Protein AF-A0A397F2L8-F1 (afdb_monomer)

pLDDT: mean 86.82, std 15.41, range [46.19, 98.56]

Foldseek 3Di:
DPPADPPVLVVLVCVVPVPDPVNVVVVVVVVVVVVVVVVVVVVVVPDDDDCVVVVVVVVVVVVVVPDDCVLPDDDDPDPDPDPPVPDHPDDDDDDDAQQQQVLVCVVPVVSVPFWEFEDDQQFTQATHPRLVNLVDGGGDHVVSSCVSPVRYHYDYGPVVSSVVVVPDPD

Radius of gyration: 24.87 Å; Cα contacts (8 Å, |Δi|>4): 149; chains: 1; bounding box: 60×39×53 Å

Nearest PDB structures (foldseek):
  3in5-assembly2_B  TM=8.882E-01  e=8.348E-14  Homo sapiens
  4u7c-assembly1_A  TM=8.893E-01  e=6.631E-13  Homo sapiens
  6cst-assembly1_A  TM=8.806E-01  e=1.581E-12  Homo sapiens
  1t94-assembly1_A  TM=9.910E-01  e=2.160E-09  Homo sapiens
  3gv8-assembly1_B  TM=9.646E-01  e=1.848E-06  Homo sapiens

Organism: Aphanomyces astaci (NCBI:txid112090)

Sequence (170 aa):
MDDVDRSTINQTIYDMSKDSAFFKNSVDKDGIVDKKIAAMRVQLGVKRRHNLVTDVDQRVTAL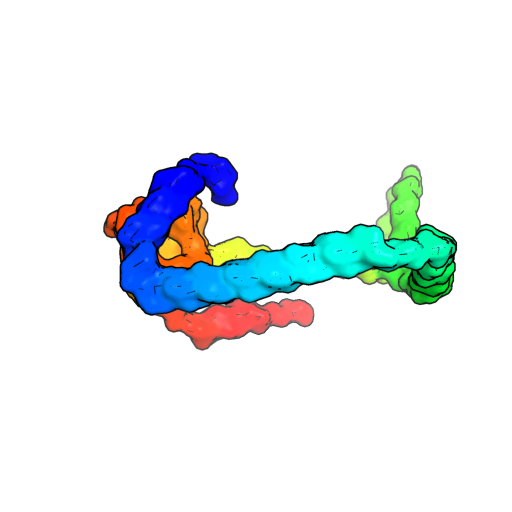EASRDFSRVHVVRPSSSSSIDHHSHASIKVVDMDMFFAAVEMRDNPSLANVPMAVGGMGMICTANYAARKFGVRAAMPGFIAKKLCPALVFVPPHIAKYEVLLQISL

Mean predicted aligned error: 8.89 Å

Solvent-accessible surface area (backbone atoms only — not comparable to full-atom values): 10220 Å² total; per-residue (Å²): 125,80,92,44,69,60,65,64,49,51,50,53,52,44,75,77,32,67,89,38,72,66,41,52,53,48,54,54,50,49,52,53,52,50,50,51,51,52,54,48,53,52,51,64,73,69,58,83,70,80,60,53,66,59,57,50,50,52,52,49,51,52,53,62,72,66,55,74,51,93,61,57,79,84,82,69,89,66,99,57,101,67,88,76,86,71,87,70,73,73,89,80,88,87,80,68,74,48,45,72,30,46,57,50,23,70,79,37,63,77,48,68,83,43,30,28,31,26,29,42,61,78,40,23,68,33,34,28,73,64,23,32,63,53,70,36,46,54,80,35,39,26,60,60,38,38,71,59,31,78,77,53,43,71,38,75,75,59,63,74,65,53,55,61,70,64,62,71,88,124

InterPro domains:
  IPR001126 UmuC domain [PF00817] (94-163)
  IPR001126 UmuC domain [PS50173] (91-162)
  IPR043128 Reverse transcriptase/Diguanylate cyclase domain [G3DSA:3.30.70.270] (93-164)
  IPR043502 DNA/RNA polymerase superfamily [SSF56672] (88-163)
  IPR050116 DNA polymerase type-Y [PTHR11076] (90-163)

Structure (mmCIF, N/CA/C/O backbone):
data_AF-A0A397F2L8-F1
#
_entry.id   AF-A0A397F2L8-F1
#
loop_
_atom_site.group_PDB
_atom_site.id
_atom_site.type_symbol
_atom_site.label_atom_id
_atom_site.label_alt_id
_atom_site.label_comp_id
_atom_site.label_asym_id
_atom_site.label_entity_id
_atom_site.label_seq_id
_atom_site.pdbx_PDB_ins_code
_atom_site.Cartn_x
_atom_site.Cartn_y
_atom_site.Cartn_z
_atom_site.occupancy
_atom_site.B_iso_or_equiv
_atom_site.auth_seq_id
_atom_site.auth_comp_id
_atom_site.auth_asym_id
_atom_site.auth_atom_id
_atom_site.pdbx_PDB_model_num
ATOM 1 N N . MET A 1 1 ? -6.763 6.700 -4.545 1.00 66.19 1 MET A N 1
ATOM 2 C CA . MET A 1 1 ? -6.397 7.552 -3.374 1.00 66.19 1 MET A CA 1
ATOM 3 C C . MET A 1 1 ? -5.890 8.861 -3.952 1.00 66.19 1 MET A C 1
ATOM 5 O O . MET A 1 1 ? -4.726 9.222 -3.791 1.00 66.19 1 MET A O 1
ATOM 9 N N . ASP A 1 2 ? -6.744 9.511 -4.729 1.00 71.12 2 ASP A N 1
ATOM 10 C CA . ASP A 1 2 ? -6.293 10.546 -5.659 1.00 71.12 2 ASP A 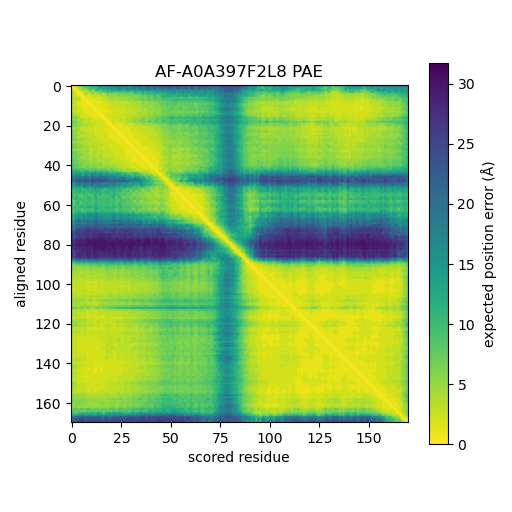CA 1
ATOM 11 C C . ASP A 1 2 ? -6.520 11.940 -5.074 1.00 71.12 2 ASP A C 1
ATOM 13 O O . ASP A 1 2 ? -5.693 12.817 -5.285 1.00 71.12 2 ASP A O 1
ATOM 17 N N . ASP A 1 3 ? -7.499 12.072 -4.174 1.00 79.12 3 ASP A N 1
ATOM 18 C CA . ASP A 1 3 ? -7.849 13.321 -3.481 1.00 79.12 3 ASP A CA 1
ATOM 19 C C . ASP A 1 3 ? -7.105 13.540 -2.151 1.00 79.12 3 ASP A C 1
ATOM 21 O O . ASP A 1 3 ? -7.516 14.353 -1.326 1.00 79.12 3 ASP A O 1
ATOM 25 N N . VAL A 1 4 ? -6.042 12.777 -1.885 1.00 85.75 4 VAL A N 1
ATOM 26 C CA . VAL A 1 4 ? -5.314 12.853 -0.610 1.00 85.75 4 VAL A CA 1
ATOM 27 C C . VAL A 1 4 ? -4.056 13.698 -0.777 1.00 85.75 4 VAL A C 1
ATOM 29 O O . VAL A 1 4 ? -3.301 13.493 -1.728 1.00 85.75 4 VAL A O 1
ATOM 32 N N . ASP A 1 5 ? -3.789 14.601 0.170 1.00 89.69 5 ASP A N 1
ATOM 33 C CA . ASP A 1 5 ? -2.563 15.400 0.185 1.00 89.69 5 ASP A CA 1
ATOM 34 C C . ASP A 1 5 ? -1.322 14.523 0.434 1.00 89.69 5 ASP A C 1
ATOM 36 O O . ASP A 1 5 ? -0.900 14.252 1.564 1.00 89.69 5 ASP A O 1
ATOM 40 N N . ARG A 1 6 ? -0.725 14.072 -0.673 1.00 90.38 6 ARG A N 1
ATOM 41 C CA . ARG A 1 6 ? 0.474 13.230 -0.678 1.00 90.38 6 ARG A CA 1
ATOM 42 C C . ARG A 1 6 ? 1.681 13.943 -0.077 1.00 90.38 6 ARG A C 1
ATOM 44 O O . ARG A 1 6 ? 2.540 13.260 0.471 1.00 90.38 6 ARG A O 1
ATOM 51 N N . SER A 1 7 ? 1.757 15.272 -0.166 1.00 91.81 7 SER A N 1
ATOM 52 C CA . SER A 1 7 ? 2.894 16.033 0.358 1.00 91.81 7 SER A CA 1
ATOM 53 C C . SER A 1 7 ? 2.952 15.912 1.877 1.00 91.81 7 SER A C 1
ATOM 55 O O . SER A 1 7 ? 3.948 15.441 2.427 1.00 91.81 7 SER A O 1
ATOM 57 N N . THR A 1 8 ? 1.840 16.216 2.549 1.00 90.69 8 THR A N 1
ATOM 58 C CA . THR A 1 8 ? 1.739 16.133 4.013 1.00 90.69 8 THR A CA 1
ATOM 59 C C . THR A 1 8 ? 1.962 14.708 4.527 1.00 90.69 8 THR A C 1
ATOM 61 O O . THR A 1 8 ? 2.652 14.500 5.530 1.00 90.69 8 THR A O 1
ATOM 64 N N . ILE A 1 9 ? 1.437 13.703 3.818 1.00 93.25 9 ILE A N 1
ATOM 65 C CA . ILE A 1 9 ? 1.659 12.292 4.165 1.00 93.25 9 ILE A CA 1
ATOM 66 C C . ILE A 1 9 ? 3.134 11.925 4.051 1.00 93.25 9 ILE A C 1
ATOM 68 O O . ILE A 1 9 ? 3.699 11.368 4.992 1.00 93.25 9 ILE A O 1
ATOM 72 N N . ASN A 1 10 ? 3.764 12.234 2.918 1.00 93.88 10 ASN A N 1
ATOM 73 C CA . ASN A 1 10 ? 5.163 11.896 2.681 1.00 93.88 10 ASN A CA 1
ATOM 74 C C . ASN A 1 10 ? 6.081 12.604 3.680 1.00 93.88 10 ASN A C 1
ATOM 76 O O . ASN A 1 10 ? 7.003 11.977 4.195 1.00 93.88 10 ASN A O 1
ATOM 80 N N . GLN A 1 11 ? 5.787 13.863 4.012 1.00 95.38 11 GLN A N 1
ATOM 81 C CA . GLN A 1 11 ? 6.521 14.608 5.028 1.00 95.38 11 GLN A CA 1
ATOM 82 C C . GLN A 1 11 ? 6.407 13.939 6.402 1.00 95.38 11 GLN A C 1
ATOM 84 O O . GLN A 1 11 ? 7.415 13.694 7.057 1.00 95.38 11 GLN A O 1
ATOM 89 N N . THR A 1 12 ? 5.195 13.543 6.802 1.00 94.19 12 THR A N 1
ATOM 90 C CA . THR A 1 12 ? 4.976 12.827 8.068 1.00 94.19 12 THR A CA 1
ATOM 91 C C . THR A 1 12 ? 5.738 11.500 8.103 1.00 94.19 12 THR A C 1
ATOM 93 O O . THR A 1 12 ? 6.392 11.186 9.095 1.00 94.19 12 THR A O 1
ATOM 96 N N . ILE A 1 13 ? 5.685 10.720 7.017 1.00 94.25 13 ILE A N 1
ATOM 97 C CA . ILE A 1 13 ? 6.417 9.451 6.904 1.00 94.25 13 ILE A CA 1
ATOM 98 C C . ILE A 1 13 ? 7.923 9.694 7.032 1.00 94.25 13 ILE A C 1
ATOM 100 O O . ILE A 1 13 ? 8.592 8.973 7.774 1.00 94.25 13 ILE A O 1
ATOM 104 N N . TYR A 1 14 ? 8.445 10.704 6.334 1.00 95.44 14 TYR A N 1
ATOM 105 C CA . TYR A 1 14 ? 9.854 11.075 6.376 1.00 95.44 14 TYR A CA 1
ATOM 106 C C . TYR A 1 14 ? 10.283 11.461 7.792 1.00 95.44 14 TYR A C 1
ATOM 108 O O . TYR A 1 14 ? 11.221 10.873 8.326 1.00 95.44 14 TYR A O 1
ATOM 116 N N . ASP A 1 15 ? 9.555 12.367 8.441 1.00 96.12 15 ASP A N 1
ATOM 117 C CA . ASP A 1 15 ? 9.891 12.845 9.783 1.00 96.12 15 ASP A CA 1
ATOM 118 C C . ASP A 1 15 ? 9.882 11.728 10.827 1.00 96.12 15 ASP A C 1
ATOM 120 O O . ASP A 1 15 ? 10.721 11.724 11.726 1.00 96.12 15 ASP A O 1
ATOM 124 N N . MET A 1 16 ? 8.983 10.752 10.684 1.00 95.06 16 MET A N 1
ATOM 125 C CA . MET A 1 16 ? 8.926 9.586 11.567 1.00 95.06 16 MET A CA 1
ATOM 126 C C . MET A 1 16 ? 9.983 8.518 11.263 1.00 95.06 16 MET A C 1
ATOM 128 O O . MET A 1 16 ? 10.241 7.671 12.117 1.00 95.06 16 MET A O 1
ATOM 132 N N . SER A 1 17 ? 10.567 8.517 10.061 1.00 94.38 17 SER A N 1
ATOM 133 C CA . SER A 1 17 ? 11.416 7.413 9.590 1.00 94.38 17 SER A CA 1
ATOM 134 C C . SER A 1 17 ? 12.884 7.789 9.404 1.00 94.38 17 SER A C 1
ATOM 136 O O . SER A 1 17 ? 13.720 6.890 9.477 1.00 94.38 17 SER A O 1
ATOM 138 N N . LYS A 1 18 ? 13.217 9.067 9.184 1.00 93.31 18 LYS A N 1
ATOM 139 C CA . LYS A 1 18 ? 14.545 9.549 8.751 1.00 93.31 18 LYS A CA 1
ATOM 140 C C . LYS A 1 18 ? 15.725 9.048 9.594 1.00 93.31 18 LYS A C 1
ATOM 142 O O . LYS A 1 18 ? 16.779 8.740 9.048 1.00 93.31 18 LYS A O 1
ATOM 147 N N . ASP A 1 19 ? 15.532 8.878 10.900 1.00 94.19 19 ASP A N 1
ATOM 148 C CA . ASP A 1 19 ? 16.597 8.464 11.824 1.00 94.19 19 ASP A CA 1
ATOM 149 C C . ASP A 1 19 ? 16.659 6.939 12.045 1.00 94.19 19 ASP A C 1
ATOM 151 O O . ASP A 1 19 ? 17.530 6.427 12.753 1.00 94.19 19 ASP A O 1
ATOM 155 N N . SER A 1 20 ? 15.752 6.178 11.426 1.00 95.25 20 SER A N 1
ATOM 156 C CA . SER A 1 20 ? 15.648 4.730 11.615 1.00 95.25 20 SER A CA 1
ATOM 157 C C . SER A 1 20 ? 16.701 3.941 10.828 1.00 95.25 20 SER A C 1
ATOM 159 O O . SER A 1 20 ? 17.136 4.323 9.739 1.00 95.25 20 SER A O 1
ATOM 161 N N . ALA A 1 21 ? 17.056 2.756 11.336 1.00 95.88 21 ALA A N 1
ATOM 162 C CA . ALA A 1 21 ? 17.875 1.796 10.590 1.00 95.88 21 ALA A CA 1
ATOM 163 C C . ALA A 1 21 ? 17.197 1.347 9.279 1.00 95.88 21 ALA A C 1
ATOM 165 O O . ALA A 1 21 ? 17.872 1.099 8.282 1.00 95.88 21 ALA A O 1
ATOM 166 N N . PHE A 1 22 ? 15.859 1.290 9.262 1.00 93.75 22 PHE A N 1
ATOM 167 C CA . PHE A 1 22 ? 15.080 0.978 8.064 1.00 93.75 22 PHE A CA 1
ATOM 168 C C . PHE A 1 22 ? 15.269 2.032 6.966 1.00 93.75 22 PHE A C 1
ATOM 170 O O . PHE A 1 22 ? 15.462 1.673 5.805 1.00 93.75 22 PHE A O 1
ATOM 177 N N . PHE A 1 23 ? 15.254 3.319 7.326 1.00 95.19 23 PHE A N 1
ATOM 178 C CA . PHE A 1 23 ? 15.456 4.407 6.371 1.00 95.19 23 PHE A CA 1
ATOM 179 C C . PHE A 1 23 ? 16.869 4.392 5.795 1.00 95.19 23 PHE A C 1
ATOM 181 O O . PHE A 1 23 ? 17.015 4.431 4.579 1.00 95.19 23 PHE A O 1
ATOM 188 N N . LYS A 1 24 ? 17.897 4.207 6.634 1.00 95.06 24 LYS A N 1
ATOM 189 C CA . LYS A 1 24 ? 19.290 4.050 6.173 1.00 95.06 24 LYS A CA 1
ATOM 190 C C . LYS A 1 24 ? 19.431 2.904 5.164 1.00 95.06 24 LYS A C 1
ATOM 192 O O . LYS A 1 24 ? 19.918 3.117 4.062 1.00 95.06 24 LYS A O 1
ATOM 197 N N . ASN A 1 25 ? 18.888 1.728 5.486 1.00 96.12 25 ASN A N 1
ATOM 198 C CA . ASN A 1 25 ? 18.869 0.581 4.571 1.00 96.12 25 ASN A CA 1
ATOM 199 C C . ASN A 1 25 ? 18.090 0.863 3.273 1.00 96.12 25 ASN A C 1
ATOM 201 O O . ASN A 1 25 ? 18.428 0.331 2.220 1.00 96.12 25 ASN A O 1
ATOM 205 N N . SER A 1 26 ? 17.032 1.676 3.334 1.00 94.00 26 SER A N 1
ATOM 206 C CA . SER A 1 26 ? 16.271 2.073 2.143 1.00 94.00 26 SER A CA 1
ATOM 207 C C . SER A 1 26 ? 17.099 2.994 1.245 1.00 94.00 26 SER A C 1
ATOM 209 O O . SER A 1 26 ? 17.194 2.732 0.052 1.00 94.00 26 SER A O 1
ATOM 211 N N . VAL A 1 27 ? 17.793 3.981 1.823 1.00 95.31 27 VAL A N 1
ATOM 212 C CA . VAL A 1 27 ? 18.723 4.867 1.101 1.00 95.31 27 VAL A CA 1
ATOM 213 C C . VAL A 1 27 ? 19.866 4.077 0.460 1.00 95.31 27 VAL A C 1
ATOM 215 O O . VAL A 1 27 ? 20.193 4.301 -0.704 1.00 95.31 27 VAL A O 1
ATOM 218 N N . ASP A 1 28 ? 20.446 3.110 1.175 1.00 95.56 28 ASP A N 1
ATOM 219 C CA . ASP A 1 28 ? 21.510 2.261 0.628 1.00 95.56 28 ASP A CA 1
ATOM 220 C C . ASP A 1 28 ? 21.016 1.438 -0.573 1.00 95.56 28 ASP A C 1
ATOM 222 O O . ASP A 1 28 ? 21.701 1.335 -1.596 1.00 95.56 28 ASP A O 1
ATOM 226 N N . LYS A 1 29 ? 19.804 0.874 -0.477 1.00 95.62 29 LYS A N 1
ATOM 227 C CA . LYS A 1 29 ? 19.163 0.136 -1.574 1.00 95.62 29 LYS A CA 1
ATOM 228 C C . LYS A 1 29 ? 18.862 1.030 -2.770 1.00 95.62 29 LYS A C 1
ATOM 230 O O . LYS A 1 29 ? 19.139 0.616 -3.896 1.00 95.62 29 LYS A O 1
ATOM 235 N N . ASP A 1 30 ? 18.360 2.237 -2.539 1.00 95.94 30 ASP A N 1
ATOM 236 C CA . ASP A 1 30 ? 18.114 3.214 -3.600 1.00 95.94 30 ASP A CA 1
ATOM 237 C C . ASP A 1 30 ? 19.428 3.578 -4.302 1.00 95.94 30 ASP A C 1
ATOM 239 O O . ASP A 1 30 ? 19.510 3.521 -5.528 1.00 95.94 30 ASP A O 1
ATOM 243 N N . GLY A 1 31 ? 20.514 3.772 -3.548 1.00 97.00 31 GLY A N 1
ATOM 244 C CA . GLY A 1 31 ? 21.847 3.988 -4.112 1.00 97.00 31 GLY A CA 1
ATOM 245 C C . GLY A 1 31 ? 22.357 2.822 -4.975 1.00 97.00 31 GLY A C 1
ATOM 246 O O . GLY A 1 31 ? 23.050 3.038 -5.973 1.00 97.00 31 GLY A O 1
ATOM 247 N N . ILE A 1 32 ? 22.016 1.571 -4.641 1.00 96.69 32 ILE A N 1
ATOM 248 C CA . ILE A 1 32 ? 22.323 0.400 -5.486 1.00 96.69 32 ILE A CA 1
ATOM 249 C C . ILE A 1 32 ? 21.521 0.451 -6.793 1.00 96.69 32 ILE A C 1
ATOM 251 O O . ILE A 1 32 ? 22.071 0.188 -7.869 1.00 96.69 32 ILE A O 1
ATOM 255 N N . VAL A 1 33 ? 20.233 0.792 -6.713 1.00 97.38 33 VAL A N 1
ATOM 256 C CA . VAL A 1 33 ? 19.363 0.935 -7.887 1.00 97.38 33 VAL A CA 1
ATOM 257 C C . VAL A 1 33 ? 19.872 2.058 -8.792 1.00 97.38 33 VAL A C 1
ATOM 259 O O . VAL A 1 33 ? 20.020 1.838 -9.995 1.00 97.38 33 VAL A O 1
ATOM 262 N N . ASP A 1 34 ? 20.255 3.200 -8.229 1.00 97.56 34 ASP A N 1
ATOM 263 C CA . ASP A 1 34 ? 20.807 4.336 -8.968 1.00 97.56 34 ASP A CA 1
ATOM 264 C C . ASP A 1 34 ? 22.102 3.978 -9.696 1.00 97.56 34 ASP A C 1
ATOM 266 O O . ASP A 1 34 ? 22.255 4.276 -10.884 1.00 97.56 34 ASP A O 1
ATOM 270 N N . LYS A 1 35 ? 23.013 3.249 -9.037 1.00 97.19 35 LYS A N 1
ATOM 271 C CA . LYS A 1 35 ? 24.229 2.726 -9.682 1.00 97.19 35 LYS A CA 1
ATOM 272 C C . LYS A 1 35 ? 23.891 1.814 -10.860 1.00 97.19 35 LYS A C 1
ATOM 274 O O . LYS A 1 35 ? 24.521 1.914 -11.9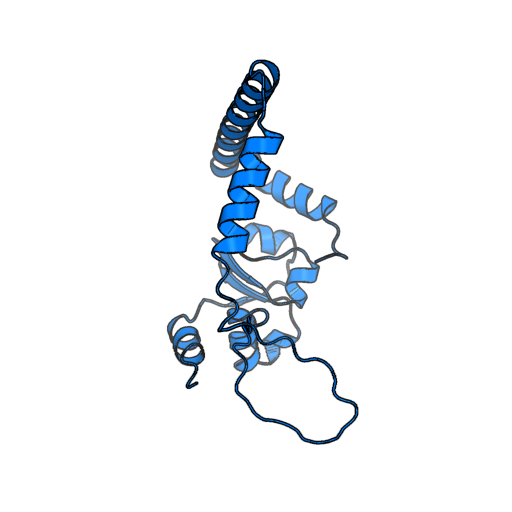14 1.00 97.19 35 LYS A O 1
ATOM 279 N N . LYS A 1 36 ? 22.883 0.947 -10.717 1.00 97.00 36 LYS A N 1
ATOM 280 C CA . LYS A 1 36 ? 22.429 0.058 -11.796 1.00 97.00 36 LYS A CA 1
ATOM 281 C C . LYS A 1 36 ? 21.821 0.846 -12.959 1.00 97.00 36 LYS A C 1
ATOM 283 O O . LYS A 1 36 ? 22.111 0.530 -14.112 1.00 97.00 36 LYS A O 1
ATOM 288 N N . ILE A 1 37 ? 21.028 1.879 -12.674 1.00 96.62 37 ILE A N 1
ATOM 289 C CA . ILE A 1 37 ? 20.458 2.777 -13.686 1.00 96.62 37 ILE A CA 1
ATOM 290 C C . ILE A 1 37 ? 21.575 3.521 -14.422 1.00 96.62 37 ILE A C 1
ATOM 292 O O . ILE A 1 37 ? 21.579 3.547 -15.652 1.00 96.62 37 ILE A O 1
ATOM 296 N N . ALA A 1 38 ? 22.547 4.083 -13.702 1.00 95.81 38 ALA A N 1
ATOM 297 C CA . ALA A 1 38 ? 23.686 4.776 -14.294 1.00 95.81 38 ALA A CA 1
ATOM 298 C C . ALA A 1 38 ? 24.514 3.842 -15.192 1.00 95.81 38 ALA A C 1
ATOM 300 O O . ALA A 1 38 ? 24.786 4.177 -16.345 1.00 95.81 38 ALA A O 1
ATOM 301 N N . ALA A 1 39 ? 24.833 2.634 -14.714 1.00 94.44 39 ALA A N 1
ATOM 302 C CA . ALA A 1 39 ? 25.535 1.624 -15.502 1.00 94.44 39 ALA A CA 1
ATOM 303 C C . ALA A 1 39 ? 24.752 1.238 -16.767 1.00 94.44 39 ALA A C 1
ATOM 305 O O . ALA A 1 39 ? 25.321 1.168 -17.857 1.00 94.44 39 ALA A O 1
ATOM 306 N N . MET A 1 40 ? 23.434 1.049 -16.647 1.00 93.50 40 MET A N 1
ATOM 307 C CA . MET A 1 40 ? 22.571 0.755 -17.790 1.00 93.50 40 MET A CA 1
ATOM 308 C C . MET A 1 40 ? 22.561 1.913 -18.796 1.00 93.50 40 MET A C 1
ATOM 310 O O . MET A 1 40 ? 22.687 1.672 -19.993 1.00 93.50 40 MET A O 1
ATOM 314 N N . ARG A 1 41 ? 22.492 3.170 -18.338 1.00 92.62 41 ARG A N 1
ATOM 315 C CA . ARG A 1 41 ? 22.560 4.361 -19.206 1.00 92.62 41 ARG A CA 1
ATOM 316 C C . ARG A 1 41 ? 23.874 4.436 -19.984 1.00 92.62 41 ARG A C 1
ATOM 318 O O . ARG A 1 41 ? 23.842 4.691 -21.185 1.00 92.62 41 ARG A O 1
ATOM 325 N N . VAL A 1 42 ? 25.008 4.138 -19.346 1.00 90.62 42 VAL A N 1
ATOM 326 C CA . VAL A 1 42 ? 26.314 4.068 -20.026 1.00 90.62 42 VAL A CA 1
ATOM 327 C C . VAL A 1 42 ? 26.321 2.959 -21.080 1.00 90.62 42 VAL A C 1
ATOM 329 O O . VAL A 1 42 ? 26.670 3.204 -22.234 1.00 90.62 42 VAL A O 1
ATOM 332 N N . GLN A 1 43 ? 25.861 1.752 -20.732 1.00 86.31 43 GLN A N 1
ATOM 333 C CA . GLN A 1 43 ? 25.763 0.642 -21.688 1.00 86.31 43 GLN A CA 1
ATOM 334 C C . GLN A 1 43 ? 24.870 0.979 -22.890 1.00 86.31 43 GLN A C 1
ATOM 336 O O . GLN A 1 43 ? 25.174 0.583 -24.018 1.00 86.31 43 GLN A O 1
ATOM 341 N N . LEU A 1 44 ? 23.776 1.715 -22.667 1.00 84.75 44 LEU A N 1
ATOM 342 C CA . LEU A 1 44 ? 22.879 2.158 -23.731 1.00 84.75 44 LEU A CA 1
ATOM 343 C C . LEU A 1 44 ? 23.536 3.177 -24.676 1.00 84.75 44 LEU A C 1
ATOM 345 O O . LEU A 1 44 ? 23.150 3.195 -25.843 1.00 84.75 44 LEU A O 1
ATOM 349 N N . GLY A 1 45 ? 24.491 3.986 -24.202 1.00 78.44 45 GLY A N 1
ATOM 350 C CA . GLY A 1 45 ? 25.233 4.954 -25.020 1.00 78.44 45 GLY A CA 1
ATOM 351 C C . GLY A 1 45 ? 26.359 4.338 -25.859 1.00 78.44 45 GLY A C 1
ATOM 352 O O . GLY A 1 45 ? 26.681 4.856 -26.923 1.00 78.44 45 GLY A O 1
ATOM 353 N N . VAL A 1 46 ? 26.935 3.216 -25.414 1.00 75.00 46 VAL A N 1
ATOM 354 C CA . VAL A 1 46 ? 28.079 2.559 -26.081 1.00 75.00 46 VAL A CA 1
ATOM 355 C C . VAL A 1 46 ? 27.643 1.472 -27.073 1.00 75.00 46 VAL A C 1
ATOM 357 O O . VAL A 1 46 ? 28.322 1.221 -28.070 1.00 75.00 46 VAL A O 1
ATOM 360 N N . LYS A 1 47 ? 26.501 0.810 -26.843 1.00 70.44 47 LYS A N 1
ATOM 361 C CA . LYS A 1 47 ? 26.013 -0.247 -27.742 1.00 70.44 47 LYS A CA 1
ATOM 362 C C . LYS A 1 47 ? 25.537 0.330 -29.080 1.00 70.44 47 LYS A C 1
ATOM 364 O O . LYS A 1 47 ? 24.444 0.889 -29.165 1.00 70.44 47 LYS A O 1
ATOM 369 N N . ARG A 1 48 ? 26.300 0.096 -30.155 1.00 67.12 48 ARG A N 1
ATOM 370 C CA . ARG A 1 48 ? 25.800 0.239 -31.533 1.00 67.12 48 ARG A CA 1
ATOM 371 C C . ARG A 1 48 ? 24.727 -0.818 -31.789 1.00 67.12 48 ARG A C 1
ATOM 373 O O . ARG A 1 48 ? 25.009 -2.010 -31.805 1.00 67.12 48 ARG A O 1
ATOM 380 N N . ARG A 1 49 ? 23.494 -0.369 -32.002 1.00 68.56 49 ARG A N 1
ATOM 381 C CA . ARG A 1 49 ? 22.322 -1.206 -32.284 1.00 68.56 49 ARG A CA 1
ATOM 382 C C . ARG A 1 49 ? 22.105 -1.292 -33.789 1.00 68.56 49 ARG A C 1
ATOM 384 O O . ARG A 1 49 ? 21.233 -0.614 -34.318 1.00 68.56 49 ARG A O 1
ATOM 391 N N . HIS A 1 50 ? 22.930 -2.062 -34.490 1.00 72.69 50 HIS A N 1
ATOM 392 C CA . HIS A 1 50 ? 22.589 -2.386 -35.877 1.00 72.69 50 HIS A CA 1
ATOM 393 C C . HIS A 1 50 ? 21.454 -3.410 -35.840 1.00 72.69 50 HIS A C 1
ATOM 395 O O . HIS A 1 50 ? 21.526 -4.358 -35.066 1.00 72.69 50 HIS A O 1
ATOM 401 N N . ASN A 1 51 ? 20.402 -3.172 -36.622 1.00 74.44 51 ASN A N 1
ATOM 402 C CA . ASN A 1 51 ? 19.268 -4.083 -36.818 1.00 74.44 51 ASN A CA 1
ATOM 403 C C . ASN A 1 51 ? 18.401 -4.398 -35.581 1.00 74.44 51 ASN A C 1
ATOM 405 O O . ASN A 1 51 ? 17.566 -5.289 -35.656 1.00 74.44 51 ASN A O 1
ATOM 409 N N . LEU A 1 52 ? 18.503 -3.648 -34.471 1.00 81.69 52 LEU A N 1
ATOM 410 C CA . LEU A 1 52 ? 17.704 -3.936 -33.263 1.00 81.69 52 LEU A CA 1
ATOM 411 C C . LEU A 1 52 ? 16.190 -3.897 -33.521 1.00 81.69 52 LEU A C 1
ATOM 413 O O . LEU A 1 52 ? 15.457 -4.704 -32.961 1.00 81.69 52 LEU A O 1
ATOM 417 N N . VAL A 1 53 ? 15.728 -2.955 -34.348 1.00 85.88 53 VAL A N 1
ATOM 418 C CA . VAL A 1 53 ? 14.312 -2.869 -34.737 1.00 85.88 53 VAL A CA 1
ATOM 419 C C . VAL A 1 53 ? 13.912 -4.136 -35.489 1.00 85.88 53 VAL A C 1
ATOM 421 O O . VAL A 1 53 ? 12.966 -4.800 -35.090 1.00 85.88 53 VAL A O 1
ATOM 424 N N . THR A 1 54 ? 14.711 -4.541 -36.477 1.00 88.88 54 THR A N 1
ATOM 425 C CA . THR A 1 54 ? 14.499 -5.766 -37.254 1.00 88.88 54 THR A CA 1
ATOM 426 C C . THR A 1 54 ? 14.460 -7.018 -36.374 1.00 88.88 54 THR A C 1
ATOM 428 O O . THR A 1 54 ? 13.576 -7.853 -36.541 1.00 88.88 54 THR A O 1
ATOM 431 N N . ASP A 1 55 ? 15.373 -7.143 -35.408 1.00 88.50 55 ASP A N 1
ATOM 432 C CA . ASP A 1 55 ? 15.419 -8.284 -34.487 1.00 88.50 55 ASP A CA 1
ATOM 433 C C . ASP A 1 55 ? 14.184 -8.329 -33.571 1.00 88.50 55 ASP A C 1
ATOM 435 O O . ASP A 1 55 ? 13.638 -9.399 -33.292 1.00 88.50 55 ASP A O 1
ATOM 439 N N . VAL A 1 56 ? 13.729 -7.168 -33.085 1.00 91.38 56 VAL A N 1
ATOM 440 C CA . VAL A 1 56 ? 12.504 -7.065 -32.279 1.00 91.38 56 VAL A CA 1
ATOM 441 C C . VAL A 1 56 ? 11.282 -7.406 -33.128 1.00 91.38 56 VAL A C 1
ATOM 443 O O . VAL A 1 56 ? 10.466 -8.214 -32.691 1.00 91.38 56 VAL A O 1
ATOM 446 N N . ASP A 1 57 ? 11.191 -6.879 -34.347 1.00 93.69 57 ASP A N 1
ATOM 447 C CA . ASP A 1 57 ? 10.079 -7.129 -35.266 1.00 93.69 57 ASP A CA 1
ATOM 448 C C . ASP A 1 57 ? 9.984 -8.606 -35.660 1.00 93.69 57 ASP A C 1
ATOM 450 O O . ASP A 1 57 ? 8.888 -9.167 -35.693 1.00 93.69 57 ASP A O 1
ATOM 454 N N . GLN A 1 58 ? 11.115 -9.284 -35.881 1.00 93.44 58 GLN A N 1
ATOM 455 C CA . GLN A 1 58 ? 11.140 -10.731 -36.117 1.00 93.44 58 GLN A CA 1
ATOM 456 C C . GLN A 1 58 ? 10.604 -11.514 -34.913 1.00 93.44 58 GLN A C 1
ATOM 458 O O . GLN A 1 58 ? 9.826 -12.454 -35.085 1.00 93.44 58 GLN A O 1
ATOM 463 N N . ARG A 1 59 ? 10.971 -11.120 -33.686 1.00 91.62 59 ARG A N 1
ATOM 464 C CA . ARG A 1 59 ? 10.472 -11.764 -32.458 1.00 91.62 59 ARG A CA 1
ATOM 465 C C . ARG A 1 59 ? 8.987 -11.509 -32.247 1.00 91.62 59 ARG A C 1
ATOM 467 O O . ARG A 1 59 ? 8.276 -12.439 -31.883 1.00 91.62 59 ARG A O 1
ATOM 474 N N . VAL A 1 60 ? 8.519 -10.286 -32.492 1.00 94.12 60 VAL A N 1
ATOM 475 C CA . VAL A 1 60 ? 7.089 -9.960 -32.462 1.00 94.12 60 VAL A CA 1
ATOM 476 C C . VAL A 1 60 ? 6.360 -10.813 -33.491 1.00 94.12 60 VAL A C 1
ATOM 478 O O . VAL A 1 60 ? 5.444 -11.529 -33.120 1.00 94.12 60 VAL A O 1
ATOM 481 N N . THR A 1 61 ? 6.824 -10.846 -34.740 1.00 93.62 61 THR A N 1
ATOM 482 C CA . THR A 1 61 ? 6.222 -11.656 -35.812 1.00 93.62 61 THR A CA 1
ATOM 483 C C . THR A 1 61 ? 6.142 -13.136 -35.438 1.00 93.62 61 THR A C 1
ATOM 485 O O . THR A 1 61 ? 5.105 -13.762 -35.635 1.00 93.62 61 THR A O 1
ATOM 488 N N . ALA A 1 62 ? 7.200 -13.699 -34.846 1.00 91.88 62 ALA A N 1
ATOM 489 C CA . ALA A 1 62 ? 7.197 -15.080 -34.372 1.00 91.88 62 ALA A CA 1
ATOM 490 C C . ALA A 1 62 ? 6.169 -15.311 -33.248 1.00 91.88 62 ALA A C 1
ATOM 492 O O . ALA A 1 62 ? 5.440 -16.303 -33.276 1.00 91.88 62 ALA A O 1
ATOM 493 N N . LEU A 1 63 ? 6.076 -14.387 -32.284 1.00 91.38 63 LEU A N 1
ATOM 494 C CA . LEU A 1 63 ? 5.088 -14.453 -31.205 1.00 91.38 63 LEU A CA 1
ATOM 495 C C . LEU A 1 63 ? 3.659 -14.330 -31.743 1.00 91.38 63 LEU A C 1
ATOM 497 O O . LEU A 1 63 ? 2.807 -15.123 -31.353 1.00 91.38 63 LEU A O 1
ATOM 501 N N . GLU A 1 64 ? 3.411 -13.400 -32.668 1.00 87.94 64 GLU A N 1
ATOM 502 C CA . GLU A 1 64 ? 2.127 -13.236 -33.358 1.00 87.94 64 GLU A CA 1
ATOM 503 C C . GLU A 1 64 ? 1.735 -14.501 -34.131 1.00 87.94 64 GLU A C 1
ATOM 505 O O . GLU A 1 64 ? 0.594 -14.940 -34.036 1.00 87.94 64 GLU A O 1
ATOM 510 N N . ALA A 1 65 ? 2.675 -15.124 -34.849 1.00 87.12 65 ALA A N 1
ATOM 511 C CA . ALA A 1 65 ? 2.433 -16.358 -35.597 1.00 87.12 65 ALA A CA 1
ATOM 512 C C . ALA A 1 65 ? 2.116 -17.552 -34.681 1.00 87.12 65 ALA A C 1
ATOM 514 O O . ALA A 1 65 ? 1.354 -18.437 -35.062 1.00 87.12 65 ALA A O 1
ATOM 515 N N . SER A 1 66 ? 2.675 -17.568 -33.466 1.00 86.25 66 SER A N 1
ATOM 516 C CA . SER A 1 66 ? 2.375 -18.576 -32.442 1.00 86.25 66 SER A CA 1
ATOM 517 C C . SER A 1 66 ? 1.110 -18.289 -31.627 1.00 86.25 66 SER A C 1
ATOM 519 O O . SER A 1 66 ? 0.790 -19.061 -30.721 1.00 86.25 66 SER A O 1
ATOM 521 N N . ARG A 1 67 ? 0.398 -17.183 -31.891 1.00 76.31 67 ARG A N 1
ATOM 522 C CA . ARG A 1 67 ? -0.827 -16.870 -31.151 1.00 76.31 67 ARG A CA 1
ATOM 523 C C . ARG A 1 67 ? -1.885 -17.922 -31.439 1.00 76.31 67 ARG A C 1
ATOM 525 O O . ARG A 1 67 ? -2.389 -18.047 -32.552 1.00 76.31 67 ARG A O 1
ATOM 532 N N . ASP A 1 68 ? -2.260 -18.639 -30.391 1.00 72.88 68 ASP A N 1
ATOM 533 C CA . ASP A 1 68 ? -3.373 -19.566 -30.439 1.00 72.88 68 ASP A CA 1
ATOM 534 C C . ASP A 1 68 ? -4.699 -18.806 -30.300 1.00 72.88 68 ASP A C 1
ATOM 536 O O . ASP A 1 68 ? -5.188 -18.526 -29.203 1.00 72.88 68 ASP A O 1
ATOM 540 N N . PHE A 1 69 ? -5.283 -18.462 -31.446 1.00 66.06 69 PHE A N 1
ATOM 541 C CA . PHE A 1 69 ? -6.615 -17.869 -31.516 1.00 66.06 69 PHE A CA 1
ATOM 542 C C . PHE A 1 69 ? -7.738 -18.913 -31.512 1.00 66.06 69 PHE A C 1
ATOM 544 O O . PHE A 1 69 ? -8.902 -18.525 -31.557 1.00 66.06 69 PHE A O 1
ATOM 551 N N . SER A 1 70 ? -7.447 -20.219 -31.403 1.00 65.62 70 SER A N 1
ATOM 552 C CA . SER A 1 70 ? -8.498 -21.247 -31.286 1.00 65.62 70 SER A CA 1
ATOM 553 C C . SER A 1 70 ? -9.366 -21.054 -30.036 1.00 65.62 70 SER A C 1
ATOM 555 O O . SER A 1 70 ? -10.498 -21.525 -29.979 1.00 65.62 70 SER A O 1
ATOM 557 N N . ARG A 1 71 ? -8.856 -20.302 -29.052 1.00 57.81 71 ARG A N 1
ATOM 558 C CA . ARG A 1 71 ? -9.553 -19.912 -27.819 1.00 57.81 71 ARG A CA 1
ATOM 559 C C . ARG A 1 71 ? -10.052 -18.458 -27.848 1.00 57.81 71 ARG A C 1
ATOM 561 O O . ARG A 1 71 ? -10.600 -17.985 -26.857 1.00 57.81 71 ARG A O 1
ATOM 568 N N . VAL A 1 72 ? -9.873 -17.746 -28.966 1.00 54.53 72 VAL A N 1
ATOM 569 C CA . VAL A 1 72 ? -10.230 -16.331 -29.156 1.00 54.53 72 VAL A CA 1
ATOM 570 C C . VAL A 1 72 ? -11.275 -16.218 -30.267 1.00 54.53 72 VAL A C 1
ATOM 572 O O . VAL A 1 72 ? -10.958 -16.119 -31.449 1.00 54.53 72 VAL A O 1
ATOM 575 N N . HIS A 1 73 ? -12.549 -16.191 -29.885 1.00 56.69 73 HIS A N 1
ATOM 576 C CA . HIS A 1 73 ? -13.648 -15.926 -30.813 1.00 56.69 73 HIS A CA 1
ATOM 577 C C . HIS A 1 73 ? -13.992 -14.434 -30.807 1.00 56.69 73 HIS A C 1
ATOM 579 O O . HIS A 1 73 ? -14.440 -13.897 -29.794 1.00 56.69 73 HIS A O 1
ATOM 585 N N . VAL A 1 74 ? -13.799 -13.762 -31.946 1.00 54.56 74 VAL A N 1
ATOM 586 C CA . VAL A 1 74 ? -14.234 -12.373 -32.141 1.00 54.56 74 VAL A CA 1
ATOM 587 C C . VAL A 1 74 ? -15.749 -12.368 -32.331 1.00 54.56 74 VAL A C 1
ATOM 589 O O . VAL A 1 74 ? -16.246 -12.733 -33.396 1.00 54.56 74 VAL A O 1
ATOM 592 N N . VAL A 1 75 ? -16.488 -11.952 -31.302 1.00 56.53 75 VAL A N 1
ATOM 593 C CA . VAL A 1 75 ? -17.931 -11.708 -31.416 1.00 56.53 75 VAL A CA 1
ATOM 594 C C . VAL A 1 75 ? -18.127 -10.485 -32.309 1.00 56.53 75 VAL A C 1
ATOM 596 O O . VAL A 1 75 ? -17.921 -9.350 -31.881 1.00 56.53 75 VAL A O 1
ATOM 599 N N . ARG A 1 76 ? -18.502 -10.704 -33.573 1.00 49.81 76 ARG A N 1
ATOM 600 C CA . ARG A 1 76 ? -19.112 -9.644 -34.379 1.00 49.81 76 ARG A CA 1
ATOM 601 C C . ARG A 1 76 ? -20.557 -9.492 -33.907 1.00 49.81 76 ARG A C 1
ATOM 603 O O . ARG A 1 76 ? -21.242 -10.509 -33.828 1.00 49.81 76 ARG A O 1
ATOM 610 N N . PRO A 1 77 ? -21.038 -8.275 -33.613 1.00 49.34 77 PRO A N 1
ATOM 611 C CA . PRO A 1 77 ? -22.452 -8.080 -33.345 1.00 49.34 77 PRO A CA 1
ATOM 612 C C . PRO A 1 77 ? -23.222 -8.422 -34.625 1.00 49.34 77 PRO A C 1
ATOM 614 O O . PRO A 1 77 ? -23.177 -7.676 -35.603 1.00 49.34 77 PRO A O 1
ATOM 617 N N . SER A 1 78 ? -23.876 -9.582 -34.653 1.00 49.00 78 SER A N 1
ATOM 618 C CA . SER A 1 78 ? -24.878 -9.899 -35.661 1.00 49.00 78 SER A CA 1
ATOM 619 C C . SER A 1 78 ? -26.152 -9.147 -35.293 1.00 49.00 78 SER A C 1
ATOM 621 O O . SER A 1 78 ? -26.623 -9.175 -34.158 1.00 49.00 78 SER A O 1
ATOM 623 N N . SER A 1 79 ? -26.722 -8.450 -36.268 1.00 51.41 79 SER A N 1
ATOM 624 C CA . SER A 1 79 ? -27.986 -7.716 -36.176 1.00 51.41 79 SER A CA 1
ATOM 625 C C . SER A 1 79 ? -29.217 -8.631 -36.081 1.00 51.41 79 SER A C 1
ATOM 627 O O . SER A 1 79 ? -30.305 -8.254 -36.509 1.00 51.41 79 SER A O 1
ATOM 629 N N . SER A 1 80 ? -29.070 -9.843 -35.546 1.00 53.41 80 SER A N 1
ATOM 630 C CA . SER A 1 80 ? -30.136 -10.833 -35.454 1.00 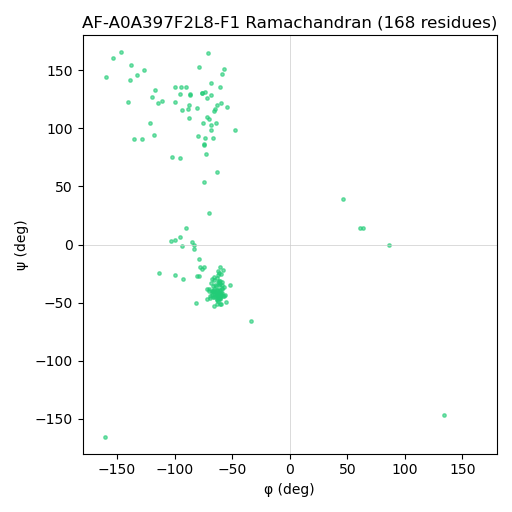53.41 80 SER A CA 1
ATOM 631 C C . SER A 1 80 ? -30.061 -11.575 -34.125 1.00 53.41 80 SER A C 1
ATOM 633 O O . SER A 1 80 ? -29.053 -12.178 -33.770 1.00 53.41 80 SER A O 1
ATOM 635 N N . SER A 1 81 ? -31.172 -11.496 -33.406 1.00 48.56 81 SER A N 1
ATOM 636 C CA . SER A 1 81 ? -31.481 -12.001 -32.072 1.00 48.56 81 SER A CA 1
ATOM 637 C C . SER A 1 81 ? -31.440 -13.532 -31.934 1.00 48.56 81 SER A C 1
ATOM 639 O O . SER A 1 81 ? -32.449 -14.155 -31.605 1.00 48.56 81 SER A O 1
ATOM 641 N N . SER A 1 82 ? -30.284 -14.149 -32.149 1.00 47.50 82 SER A N 1
ATOM 642 C CA . SER A 1 82 ? -30.008 -15.525 -31.731 1.00 47.50 82 SER A CA 1
ATOM 643 C C . SER A 1 82 ? -28.796 -15.506 -30.809 1.00 47.50 82 SER A C 1
ATOM 645 O O . SER A 1 82 ? -27.666 -15.281 -31.237 1.00 47.50 82 SER A O 1
ATOM 647 N N . ILE A 1 83 ? -29.049 -15.654 -29.507 1.00 49.94 83 ILE A N 1
ATOM 648 C CA . ILE A 1 83 ? -28.000 -15.737 -28.490 1.00 49.94 83 ILE A CA 1
ATOM 649 C C . ILE A 1 83 ? -27.367 -17.125 -28.600 1.00 49.94 83 ILE A C 1
ATOM 651 O O . ILE A 1 83 ? -27.768 -18.067 -27.912 1.00 49.94 83 ILE A O 1
ATOM 655 N N . ASP A 1 84 ? -26.381 -17.245 -29.481 1.00 46.19 84 ASP A N 1
ATOM 656 C CA . ASP A 1 84 ? -25.543 -18.430 -29.580 1.00 46.19 84 ASP A CA 1
ATOM 657 C C . ASP A 1 84 ? -24.673 -18.505 -28.318 1.00 46.19 84 ASP A 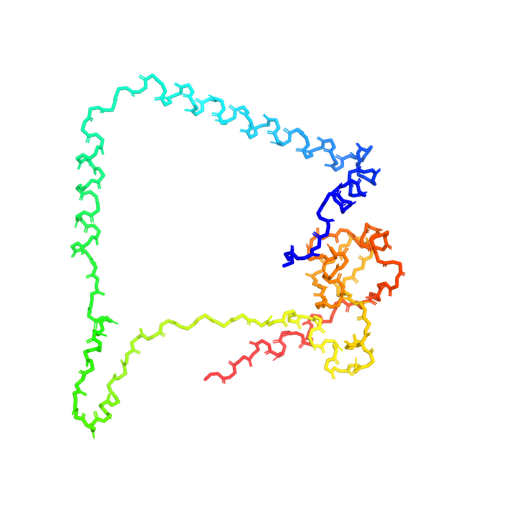C 1
ATOM 659 O O . ASP A 1 84 ? -23.648 -17.838 -28.196 1.00 46.19 84 ASP A O 1
ATOM 663 N N . HIS A 1 85 ? -25.091 -19.320 -27.346 1.00 48.78 85 HIS A N 1
ATOM 664 C CA . HIS A 1 85 ? -24.329 -19.630 -26.132 1.00 48.78 85 HIS A CA 1
ATOM 665 C C . HIS A 1 85 ? -23.161 -20.587 -26.442 1.00 48.78 85 HIS A C 1
ATOM 667 O O . HIS A 1 85 ? -23.031 -21.645 -25.831 1.00 48.78 85 HIS A O 1
ATOM 673 N N . HIS A 1 86 ? -22.307 -20.244 -27.409 1.00 49.03 86 HIS A N 1
ATOM 674 C CA . HIS A 1 86 ? -21.056 -20.963 -27.636 1.00 49.03 86 HIS A CA 1
ATOM 675 C C . HIS A 1 86 ? -19.964 -20.346 -26.757 1.00 49.03 86 HIS A C 1
ATOM 677 O O . HIS A 1 86 ? -19.525 -19.215 -26.942 1.00 49.03 86 HIS A O 1
ATOM 683 N N . SER A 1 87 ? -19.589 -21.116 -25.737 1.00 49.06 87 SER A N 1
ATOM 684 C CA . SER A 1 87 ? -18.680 -20.814 -24.631 1.00 49.06 87 SER A CA 1
ATOM 685 C C . SER A 1 87 ? -17.353 -20.173 -25.059 1.00 49.06 87 SER A C 1
ATOM 687 O O . SER A 1 87 ? -16.398 -20.853 -25.432 1.00 49.06 87 SER A O 1
ATOM 689 N N . HIS A 1 88 ? -17.291 -18.847 -24.940 1.00 56.88 88 HIS A N 1
ATOM 690 C CA . HIS A 1 88 ? -16.083 -18.036 -25.061 1.00 56.88 88 HIS A CA 1
ATOM 691 C C . HIS A 1 88 ? -15.117 -18.295 -23.893 1.00 56.88 88 HIS A C 1
ATOM 693 O O . HIS A 1 88 ? -15.535 -18.314 -22.734 1.00 56.88 88 HIS A O 1
ATOM 699 N N . ALA A 1 89 ? -13.810 -18.383 -24.158 1.00 58.31 89 ALA A N 1
ATOM 700 C CA . ALA A 1 89 ? -12.809 -18.267 -23.100 1.00 58.31 89 ALA A CA 1
ATOM 701 C C . ALA A 1 89 ? -12.692 -16.791 -22.671 1.00 58.31 89 ALA A C 1
ATOM 703 O O . ALA A 1 89 ? -11.869 -16.036 -23.180 1.00 58.31 89 ALA A O 1
ATOM 704 N N . SER A 1 90 ? -13.554 -16.355 -21.751 1.00 67.38 90 SER A N 1
ATOM 705 C CA . SER A 1 90 ? -13.461 -15.032 -21.128 1.00 67.38 90 SER A CA 1
ATOM 706 C C . SER A 1 90 ? -12.551 -15.092 -19.900 1.00 67.38 90 SER A C 1
ATOM 708 O O . SER A 1 90 ? -12.869 -15.803 -18.945 1.00 67.38 90 SER A O 1
ATOM 710 N N . ILE A 1 91 ? -11.456 -14.327 -19.885 1.00 76.19 91 ILE A N 1
ATOM 711 C CA . ILE A 1 91 ? -10.653 -14.143 -18.669 1.00 76.19 91 ILE A CA 1
ATOM 712 C C . ILE A 1 91 ? -11.343 -13.085 -17.809 1.00 76.19 91 ILE A C 1
ATOM 714 O O . ILE A 1 91 ? -11.479 -11.934 -18.220 1.00 76.19 91 ILE A O 1
ATOM 718 N N . LYS A 1 92 ? -11.778 -13.481 -16.612 1.00 81.62 92 LYS A N 1
ATOM 7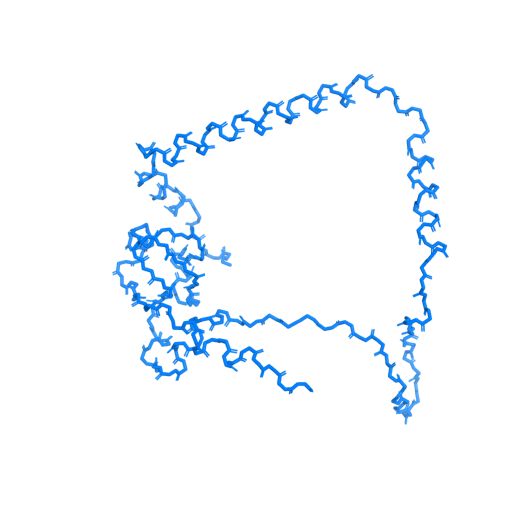19 C CA . LYS A 1 92 ? -12.350 -12.580 -15.610 1.00 81.62 92 LYS A CA 1
ATOM 720 C C . LYS A 1 92 ? -11.381 -12.484 -14.440 1.00 81.62 92 LYS A C 1
ATOM 722 O O . LYS A 1 92 ? -11.024 -13.502 -13.857 1.00 81.62 92 LYS A O 1
ATOM 727 N N . VAL A 1 93 ? -10.963 -11.265 -14.116 1.00 88.00 93 VAL A N 1
ATOM 728 C CA . VAL A 1 93 ? -10.181 -10.976 -12.911 1.00 88.00 93 VAL A CA 1
ATOM 729 C C . VAL A 1 93 ? -11.144 -10.422 -11.875 1.00 88.00 93 VAL A C 1
ATOM 731 O O . VAL A 1 93 ? -11.834 -9.439 -12.137 1.00 88.00 93 VAL A O 1
ATOM 734 N N . VAL A 1 94 ? -11.207 -11.080 -10.724 1.00 89.94 94 VAL A N 1
ATOM 735 C CA . VAL A 1 94 ? -12.014 -10.648 -9.585 1.00 89.94 94 VAL A CA 1
ATOM 736 C C . VAL A 1 94 ? -11.055 -10.298 -8.458 1.00 89.94 94 VAL A C 1
ATOM 738 O O . VAL A 1 94 ? -10.261 -11.138 -8.043 1.00 89.94 94 VAL A O 1
ATOM 741 N N . ASP A 1 95 ? -11.129 -9.056 -7.990 1.00 92.50 95 ASP A N 1
ATOM 742 C CA . ASP A 1 95 ? -10.406 -8.566 -6.817 1.00 92.50 95 ASP A CA 1
ATOM 743 C C . ASP A 1 95 ? -11.442 -8.158 -5.766 1.00 92.50 95 ASP A C 1
ATOM 745 O O . ASP A 1 95 ? -12.444 -7.515 -6.085 1.00 92.50 95 ASP A O 1
ATOM 749 N N . MET A 1 96 ? -11.241 -8.593 -4.525 1.00 93.44 96 MET A N 1
ATOM 750 C CA . MET A 1 96 ? -12.162 -8.305 -3.434 1.00 93.44 96 MET A CA 1
ATOM 751 C C . MET A 1 96 ? -11.792 -6.983 -2.770 1.00 93.44 96 MET A C 1
ATOM 753 O O . MET A 1 96 ? -10.754 -6.857 -2.112 1.00 93.44 96 MET A O 1
ATOM 757 N N . ASP A 1 97 ? -12.703 -6.018 -2.864 1.00 94.81 97 ASP A N 1
ATOM 758 C CA . ASP A 1 97 ? -12.522 -4.688 -2.299 1.00 94.81 97 ASP A CA 1
ATOM 759 C C . ASP A 1 97 ? -12.188 -4.745 -0.808 1.00 94.81 97 ASP A C 1
ATOM 761 O O . ASP A 1 97 ? -12.974 -5.211 0.018 1.00 94.81 97 ASP A O 1
ATOM 765 N N . MET A 1 98 ? -11.002 -4.231 -0.455 1.00 95.25 98 MET A N 1
ATOM 766 C CA . MET A 1 98 ? -10.505 -4.130 0.924 1.00 95.25 98 MET A CA 1
ATOM 767 C C . MET A 1 98 ? -10.699 -5.422 1.746 1.00 95.25 98 MET A C 1
ATOM 769 O O . MET A 1 98 ? -10.987 -5.340 2.937 1.00 95.25 98 MET A O 1
ATOM 773 N N . PHE A 1 99 ? -10.503 -6.592 1.122 1.00 96.56 99 PHE A N 1
ATOM 774 C CA . PHE A 1 99 ? -10.948 -7.908 1.601 1.00 96.56 99 PHE A CA 1
ATOM 775 C C . PHE A 1 99 ? -10.960 -8.111 3.127 1.00 96.56 99 PHE A C 1
ATOM 777 O O . PHE A 1 99 ? -12.036 -8.220 3.705 1.00 96.56 99 PHE A O 1
ATOM 784 N N . PHE A 1 100 ? -9.810 -8.100 3.818 1.00 97.38 100 PHE A N 1
ATOM 785 C CA . PHE A 1 100 ? -9.812 -8.351 5.271 1.00 97.38 100 PHE A CA 1
ATOM 786 C C . PHE A 1 100 ? -10.609 -7.294 6.051 1.00 97.38 100 PHE A C 1
ATOM 788 O O . PHE A 1 100 ? -11.359 -7.641 6.954 1.00 97.38 100 PHE A O 1
ATOM 795 N N . ALA A 1 101 ? -10.512 -6.012 5.687 1.00 97.56 101 ALA A N 1
ATOM 796 C CA . ALA A 1 101 ? -11.304 -4.964 6.328 1.00 97.56 101 ALA A CA 1
ATOM 797 C C . ALA A 1 101 ? -12.802 -5.128 6.034 1.00 97.56 101 ALA A C 1
ATOM 799 O O . ALA A 1 101 ? -13.608 -4.962 6.942 1.00 97.56 101 ALA A O 1
ATOM 800 N N . ALA A 1 102 ? -13.187 -5.491 4.805 1.00 96.94 102 ALA A N 1
ATOM 801 C CA . ALA A 1 102 ? -14.582 -5.772 4.461 1.00 96.94 102 ALA A CA 1
ATOM 802 C C . ALA A 1 102 ? -15.149 -6.924 5.300 1.00 96.94 102 ALA A C 1
ATOM 804 O O . ALA A 1 102 ? -16.262 -6.831 5.810 1.00 96.94 102 ALA A O 1
ATOM 805 N N . VAL A 1 103 ? -14.357 -7.976 5.501 1.00 96.81 103 VAL A N 1
ATOM 806 C CA . VAL A 1 103 ? -14.731 -9.135 6.312 1.00 96.81 103 VAL A CA 1
ATOM 807 C C . VAL A 1 103 ? -14.895 -8.776 7.796 1.00 96.81 103 VAL A C 1
ATOM 809 O O . VAL A 1 103 ? -15.819 -9.262 8.451 1.00 96.81 103 VAL A O 1
ATOM 812 N N . GLU A 1 104 ? -14.046 -7.906 8.341 1.00 97.88 104 GLU A N 1
ATOM 813 C CA . GLU A 1 104 ? -14.197 -7.413 9.717 1.00 97.88 104 GLU A CA 1
ATOM 814 C C . GLU A 1 104 ? -15.380 -6.441 9.864 1.00 97.88 104 GLU A C 1
ATOM 816 O O . GLU A 1 104 ? -16.120 -6.523 10.841 1.00 97.88 104 GLU A O 1
ATOM 821 N N . MET A 1 105 ? -15.629 -5.573 8.877 1.00 97.25 105 MET A N 1
ATOM 822 C CA . MET A 1 105 ? -16.781 -4.658 8.878 1.00 97.25 105 MET A CA 1
ATOM 823 C C . MET A 1 105 ? -18.120 -5.378 8.711 1.00 97.25 105 MET A C 1
ATOM 825 O O . MET A 1 105 ? -19.118 -4.938 9.274 1.00 97.25 105 MET A O 1
ATOM 829 N N . ARG A 1 106 ? -18.155 -6.485 7.960 1.00 95.69 106 ARG A N 1
ATOM 830 C CA . ARG A 1 106 ? -19.347 -7.334 7.835 1.00 95.69 106 ARG A CA 1
ATOM 831 C C . ARG A 1 106 ? -19.757 -7.907 9.191 1.00 95.69 106 ARG A C 1
ATOM 833 O O . ARG A 1 106 ? -20.931 -7.879 9.537 1.00 95.69 106 ARG A O 1
ATOM 840 N N . ASP A 1 107 ? -18.788 -8.424 9.940 1.00 96.19 107 ASP A N 1
ATOM 841 C CA . ASP A 1 107 ? -19.038 -9.090 11.221 1.00 96.19 107 ASP A CA 1
ATOM 842 C C . ASP A 1 107 ? -19.230 -8.098 12.373 1.00 96.19 107 ASP A C 1
ATOM 844 O O . ASP A 1 107 ? -19.934 -8.391 13.337 1.00 96.19 107 ASP A O 1
ATOM 848 N N . ASN A 1 108 ? -18.634 -6.911 12.266 1.00 96.75 108 ASN A N 1
ATOM 849 C CA . ASN A 1 108 ? -18.859 -5.810 13.187 1.00 96.75 108 ASN A CA 1
ATOM 850 C C . ASN A 1 108 ? -19.230 -4.528 12.417 1.00 96.75 108 ASN A C 1
ATOM 852 O O . ASN A 1 108 ? -18.348 -3.723 12.093 1.00 96.75 108 ASN A O 1
ATOM 856 N N . PRO A 1 109 ? -20.536 -4.284 12.184 1.00 96.00 109 PRO A N 1
ATOM 857 C CA . PRO A 1 109 ? -21.020 -3.134 11.418 1.00 96.00 109 PRO A CA 1
ATOM 858 C C . PRO A 1 109 ? -20.605 -1.766 11.972 1.00 96.00 109 PRO A C 1
ATOM 860 O O . PRO A 1 109 ? -20.555 -0.792 11.221 1.00 96.00 109 PRO A O 1
ATOM 863 N N . SER A 1 110 ? -20.254 -1.666 13.262 1.00 96.19 110 SER A N 1
ATOM 864 C CA . SER A 1 110 ? -19.748 -0.411 13.841 1.00 96.19 110 SER A CA 1
ATOM 865 C C . SER A 1 110 ? -18.438 0.061 13.189 1.00 96.19 110 SER A C 1
ATOM 867 O O . SER A 1 110 ? -18.166 1.261 13.148 1.00 96.19 110 SER A O 1
ATOM 869 N N . LEU A 1 111 ? -17.661 -0.862 12.608 1.00 96.56 111 LEU A N 1
ATOM 870 C CA . LEU A 1 111 ? -16.398 -0.574 11.927 1.00 96.56 111 LEU A CA 1
ATOM 871 C C . LEU A 1 111 ? -16.581 0.078 10.549 1.00 96.56 111 LEU A C 1
ATOM 873 O O . LEU A 1 111 ? -15.645 0.695 10.041 1.00 96.56 111 LEU A O 1
ATOM 877 N N . ALA A 1 112 ? -17.767 -0.028 9.941 1.00 93.88 112 ALA A N 1
ATOM 878 C CA . ALA A 1 112 ? -18.034 0.523 8.610 1.00 93.88 112 ALA A CA 1
ATOM 879 C C . ALA A 1 112 ? -17.981 2.060 8.577 1.00 93.88 112 ALA A C 1
ATOM 881 O O . ALA A 1 112 ? -17.626 2.652 7.558 1.00 93.88 112 ALA A O 1
ATOM 882 N N . ASN A 1 113 ? -18.286 2.700 9.710 1.00 92.50 113 ASN A N 1
ATOM 883 C CA . ASN A 1 113 ? -18.412 4.155 9.825 1.00 92.50 113 ASN A CA 1
ATOM 884 C C . ASN A 1 113 ? -17.171 4.838 10.417 1.00 92.50 113 ASN A C 1
ATOM 886 O O . ASN A 1 113 ? -17.179 6.049 10.629 1.00 92.50 113 ASN A O 1
ATOM 890 N N . VAL A 1 114 ? -16.103 4.086 10.692 1.00 97.12 114 VAL A N 1
ATOM 891 C CA . VAL A 1 114 ? -14.874 4.611 11.299 1.00 97.12 114 VAL A CA 1
ATOM 892 C C . VAL A 1 114 ? -13.654 4.252 10.450 1.00 97.12 114 VAL A C 1
ATOM 894 O O . VAL A 1 114 ? -13.653 3.229 9.760 1.00 97.12 114 VAL A O 1
ATOM 897 N N . PRO A 1 115 ? -12.586 5.069 10.455 1.00 98.00 115 PRO A N 1
ATOM 898 C CA . PRO A 1 115 ? -11.332 4.674 9.832 1.00 98.00 115 PRO A CA 1
ATOM 899 C C . PRO A 1 115 ? -10.775 3.454 10.570 1.00 98.00 115 PRO A C 1
ATOM 901 O O . PRO A 1 115 ? -10.503 3.526 11.768 1.00 98.00 115 PRO A O 1
ATOM 904 N N . MET A 1 116 ? -10.591 2.338 9.864 1.00 98.38 116 MET A N 1
ATOM 905 C CA . MET A 1 116 ? -10.052 1.115 10.456 1.00 98.38 116 MET A CA 1
ATOM 906 C C . MET A 1 116 ? -9.034 0.417 9.554 1.00 98.38 116 MET A C 1
ATOM 908 O O . MET A 1 116 ? -9.035 0.571 8.327 1.00 98.38 116 MET A O 1
ATOM 912 N N . ALA A 1 117 ? -8.147 -0.349 10.183 1.00 98.56 117 ALA A N 1
ATOM 913 C CA . ALA A 1 117 ? -7.150 -1.170 9.518 1.00 98.56 117 ALA A CA 1
ATOM 914 C C . ALA A 1 117 ? -7.015 -2.540 10.190 1.00 98.56 117 ALA A C 1
ATOM 916 O O . ALA A 1 117 ? -7.037 -2.652 11.415 1.00 98.56 117 ALA A O 1
ATOM 917 N N . VAL A 1 118 ? -6.827 -3.577 9.375 1.00 98.50 118 VAL A N 1
ATOM 918 C CA . VAL A 1 118 ? -6.452 -4.911 9.848 1.00 98.50 118 VAL A CA 1
ATOM 919 C C . VAL A 1 118 ? -4.934 -4.977 9.964 1.00 98.50 118 VAL A C 1
ATOM 921 O O . VAL A 1 118 ? -4.222 -4.648 9.011 1.00 98.50 118 VAL A O 1
ATOM 924 N N . GLY A 1 119 ? -4.437 -5.405 11.120 1.00 97.94 119 GLY A N 1
ATOM 925 C CA . GLY A 1 119 ? -3.016 -5.448 11.451 1.00 97.94 119 GLY A CA 1
ATOM 926 C C . GLY A 1 119 ? -2.760 -4.890 12.847 1.00 97.94 119 GLY A C 1
ATOM 927 O O . GLY A 1 119 ? -3.587 -5.029 13.746 1.00 97.94 119 GLY A O 1
ATOM 928 N N . GLY A 1 120 ? -1.615 -4.240 13.036 1.00 97.25 120 GLY A N 1
ATOM 929 C CA . GLY A 1 120 ? -1.269 -3.628 14.317 1.00 97.25 120 GLY A CA 1
ATOM 930 C C . GLY A 1 120 ? -0.182 -2.568 14.196 1.00 97.25 120 GLY A C 1
ATOM 931 O O . GLY A 1 120 ? 0.163 -2.134 13.099 1.00 97.25 120 GLY A O 1
ATOM 932 N N . MET A 1 121 ? 0.393 -2.171 15.336 1.00 96.94 121 MET A N 1
ATOM 933 C CA . MET A 1 121 ? 1.408 -1.107 15.392 1.00 96.94 121 MET A CA 1
ATOM 934 C C . MET A 1 121 ? 2.646 -1.399 14.541 1.00 96.94 121 MET A C 1
ATOM 936 O O . MET A 1 121 ? 3.230 -0.469 13.990 1.00 96.94 121 MET A O 1
ATOM 940 N N . GLY A 1 122 ? 3.021 -2.672 14.397 1.00 96.44 122 GLY A N 1
ATOM 941 C CA . GLY A 1 122 ? 4.156 -3.075 13.567 1.00 96.44 122 GLY A CA 1
ATOM 942 C C . GLY A 1 122 ? 3.884 -2.936 12.070 1.00 96.44 122 GLY A C 1
ATOM 943 O O . GLY A 1 122 ? 4.714 -2.391 11.349 1.00 96.44 122 GLY A O 1
ATOM 944 N N . MET A 1 123 ? 2.725 -3.405 11.597 1.00 98.06 123 MET A N 1
ATOM 945 C CA . MET A 1 123 ? 2.394 -3.405 10.172 1.00 98.06 123 MET A CA 1
ATOM 946 C C . MET A 1 123 ? 0.887 -3.514 9.923 1.00 98.06 123 MET A C 1
ATOM 948 O O . MET A 1 123 ? 0.180 -4.241 10.625 1.00 98.06 123 MET A O 1
ATOM 952 N N . ILE A 1 124 ? 0.416 -2.822 8.886 1.00 98.44 124 ILE A N 1
ATOM 953 C CA . ILE A 1 124 ? -0.953 -2.908 8.373 1.00 98.44 124 ILE A CA 1
ATOM 954 C C . ILE A 1 124 ? -1.025 -3.897 7.210 1.00 98.44 124 ILE A C 1
ATOM 956 O O . ILE A 1 124 ? -0.290 -3.773 6.228 1.00 98.44 124 ILE A O 1
ATOM 960 N N . CYS A 1 125 ? -1.975 -4.828 7.288 1.00 97.50 125 CYS A N 1
ATOM 961 C CA . CYS A 1 125 ? -2.312 -5.750 6.206 1.00 97.50 125 CYS A CA 1
ATOM 962 C C . CYS A 1 125 ? -3.229 -5.077 5.179 1.00 97.50 125 CYS A C 1
ATOM 964 O O . CYS A 1 125 ? -2.951 -5.095 3.986 1.00 97.50 125 CYS A O 1
ATOM 966 N N . THR A 1 126 ? -4.316 -4.451 5.637 1.00 97.81 126 THR A N 1
ATOM 967 C CA . THR A 1 126 ? -5.228 -3.680 4.782 1.00 97.81 126 THR A CA 1
ATOM 968 C C . THR A 1 126 ? -5.946 -2.604 5.589 1.00 97.81 126 THR A C 1
ATOM 970 O O . THR A 1 126 ? -6.027 -2.685 6.811 1.00 97.81 126 THR A O 1
ATOM 973 N N . ALA A 1 127 ? -6.485 -1.603 4.903 1.00 97.88 127 ALA A N 1
ATOM 974 C CA . ALA A 1 127 ? -7.250 -0.514 5.499 1.00 97.88 127 ALA A CA 1
ATOM 975 C C . ALA A 1 127 ? -8.546 -0.288 4.717 1.00 97.88 127 ALA A C 1
ATOM 977 O O . ALA A 1 127 ? -8.551 -0.441 3.486 1.00 97.88 127 AL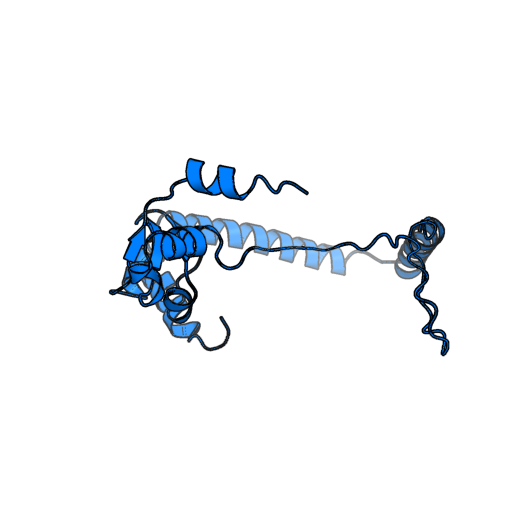A A O 1
ATOM 978 N N . ASN A 1 128 ? -9.621 0.088 5.416 1.00 97.75 128 ASN A N 1
ATOM 979 C CA . ASN A 1 128 ? -10.891 0.427 4.780 1.00 97.75 128 ASN A CA 1
ATOM 980 C C . ASN A 1 128 ? -10.804 1.768 4.030 1.00 97.75 128 ASN A C 1
ATOM 982 O O . ASN A 1 128 ? -9.877 2.559 4.224 1.00 97.75 128 ASN A O 1
ATOM 986 N N . TYR A 1 129 ? -11.778 2.051 3.162 1.00 95.75 129 TYR A N 1
ATOM 987 C CA . TYR A 1 129 ? -11.762 3.291 2.381 1.00 95.75 129 TYR A CA 1
ATOM 988 C C . TYR A 1 129 ? -11.800 4.557 3.249 1.00 95.75 129 TYR A C 1
ATOM 990 O O . TYR A 1 129 ? -11.178 5.550 2.877 1.00 95.75 129 TYR A O 1
ATOM 998 N N . ALA A 1 130 ? -12.451 4.526 4.418 1.00 95.94 130 ALA A N 1
ATOM 999 C CA . ALA A 1 130 ? -12.458 5.654 5.351 1.00 95.94 130 ALA A CA 1
ATOM 1000 C C . ALA A 1 130 ? -11.044 5.990 5.856 1.00 95.94 130 ALA A C 1
ATOM 1002 O O . ALA A 1 130 ? -10.641 7.148 5.809 1.00 95.94 130 ALA A O 1
ATOM 1003 N N . ALA A 1 131 ? -10.254 4.989 6.254 1.00 97.12 131 ALA A N 1
ATOM 1004 C CA . ALA A 1 131 ? -8.858 5.171 6.647 1.00 97.12 131 ALA A CA 1
ATOM 1005 C C . ALA A 1 131 ? -7.970 5.600 5.466 1.00 97.12 131 ALA A C 1
ATOM 1007 O O . ALA A 1 131 ? -7.079 6.437 5.628 1.00 97.12 131 ALA A O 1
ATOM 1008 N N . ARG A 1 132 ? -8.242 5.090 4.256 1.00 95.94 132 ARG A N 1
ATOM 1009 C CA . ARG A 1 132 ? -7.485 5.450 3.045 1.00 95.94 132 ARG A CA 1
ATOM 1010 C C . ARG A 1 132 ? -7.580 6.936 2.687 1.00 95.94 132 ARG A C 1
ATOM 1012 O O . ARG A 1 132 ? -6.635 7.462 2.104 1.00 95.94 132 ARG A O 1
ATOM 1019 N N . LYS A 1 133 ? -8.654 7.632 3.079 1.00 94.69 133 LYS A N 1
ATOM 1020 C CA . LYS A 1 133 ? -8.775 9.097 2.920 1.00 94.69 133 LYS A CA 1
ATOM 1021 C C . LYS A 1 133 ? -7.706 9.876 3.697 1.00 94.69 133 LYS A C 1
ATOM 1023 O O . LYS A 1 133 ? -7.374 10.985 3.310 1.00 94.69 133 LYS A O 1
ATOM 1028 N N . PHE A 1 134 ? -7.132 9.279 4.742 1.00 95.12 134 PHE A N 1
ATOM 1029 C CA . PHE A 1 134 ? -6.043 9.857 5.537 1.00 95.12 134 PHE A CA 1
ATOM 1030 C C . PHE A 1 134 ? -4.652 9.386 5.083 1.00 95.12 134 PHE A C 1
ATOM 1032 O O . PHE A 1 134 ? -3.661 9.638 5.760 1.00 95.12 134 PHE A O 1
ATOM 1039 N N . GLY A 1 135 ? -4.555 8.642 3.976 1.00 95.62 135 GLY A N 1
ATOM 1040 C CA . GLY A 1 135 ? -3.285 8.080 3.507 1.00 95.62 135 GLY A CA 1
ATOM 1041 C C . GLY A 1 135 ? -2.907 6.729 4.113 1.00 95.62 135 GLY A C 1
ATOM 1042 O O . GLY A 1 135 ? -1.883 6.162 3.733 1.00 95.62 135 GLY A O 1
ATOM 1043 N N . VAL A 1 136 ? -3.726 6.176 5.015 1.00 97.19 136 VAL A N 1
ATOM 1044 C CA . VAL A 1 136 ? -3.480 4.858 5.616 1.00 97.19 136 VAL A CA 1
ATOM 1045 C C . VAL A 1 136 ? -3.647 3.765 4.557 1.00 97.19 136 VAL A C 1
ATOM 1047 O O . VAL A 1 136 ? -4.663 3.705 3.863 1.00 97.19 136 VAL A O 1
ATOM 1050 N N . ARG A 1 137 ? -2.649 2.886 4.424 1.00 96.62 137 ARG A N 1
ATOM 1051 C 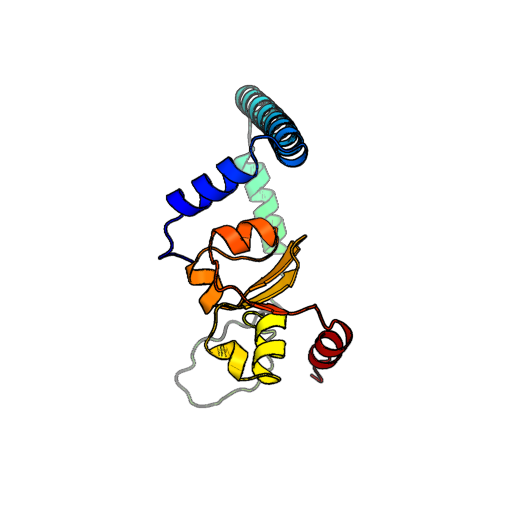CA . ARG A 1 137 ? -2.581 1.850 3.377 1.00 96.62 137 ARG A CA 1
ATOM 1052 C C . ARG A 1 137 ? -1.904 0.574 3.874 1.00 96.62 137 ARG A C 1
ATOM 1054 O O . ARG A 1 137 ? -1.243 0.573 4.908 1.00 96.62 137 ARG A O 1
ATOM 1061 N N . ALA A 1 138 ? -2.058 -0.501 3.105 1.00 97.31 138 ALA A N 1
ATOM 1062 C CA . ALA A 1 138 ? -1.317 -1.742 3.310 1.00 97.31 138 ALA A CA 1
ATOM 1063 C C . ALA A 1 138 ? 0.204 -1.505 3.271 1.00 97.31 138 ALA A C 1
ATOM 1065 O O . ALA A 1 138 ? 0.674 -0.588 2.588 1.00 97.31 138 ALA A O 1
ATOM 1066 N N . ALA A 1 139 ? 0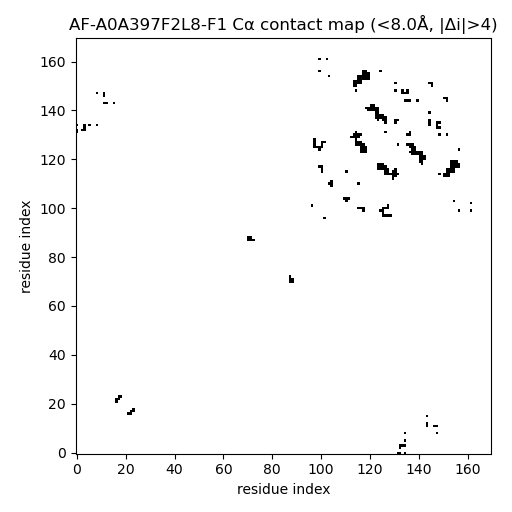.949 -2.341 3.999 1.00 97.06 139 ALA A N 1
ATOM 1067 C CA . ALA A 1 139 ? 2.403 -2.264 4.167 1.00 97.06 139 ALA A CA 1
ATOM 1068 C C . ALA A 1 139 ? 2.919 -0.965 4.826 1.00 97.06 139 ALA A C 1
ATOM 1070 O O . ALA A 1 139 ? 4.115 -0.680 4.802 1.00 97.06 139 ALA A O 1
ATOM 1071 N N . MET A 1 140 ? 2.029 -0.179 5.437 1.00 97.31 140 MET A N 1
ATOM 1072 C CA . MET A 1 140 ? 2.400 0.940 6.299 1.00 97.31 140 MET A CA 1
ATOM 1073 C C . MET A 1 140 ? 2.539 0.452 7.750 1.00 97.31 140 MET A C 1
ATOM 1075 O O . MET A 1 140 ? 1.649 -0.255 8.231 1.00 97.31 140 MET A O 1
ATOM 1079 N N . PRO A 1 141 ? 3.592 0.851 8.486 1.00 97.88 141 PRO A N 1
ATOM 1080 C CA . PRO A 1 141 ? 3.660 0.610 9.921 1.00 97.88 141 PRO A CA 1
ATOM 1081 C C . PRO A 1 141 ? 2.497 1.282 10.658 1.00 97.88 141 PRO A C 1
ATOM 1083 O O . PRO A 1 141 ? 2.177 2.448 10.411 1.00 97.88 141 PRO A O 1
ATOM 1086 N N . GLY A 1 142 ? 1.871 0.568 11.593 1.00 97.69 142 GLY A N 1
ATOM 1087 C CA . GLY A 1 142 ? 0.692 1.070 12.301 1.00 97.69 142 GLY A CA 1
ATOM 1088 C C . GLY A 1 142 ? 0.963 2.332 13.124 1.00 97.69 142 GLY A C 1
ATOM 1089 O O . GLY A 1 142 ? 0.100 3.206 13.198 1.00 97.69 142 GLY A O 1
ATOM 1090 N N . PHE A 1 143 ? 2.170 2.491 13.675 1.00 97.00 143 PHE A N 1
ATOM 1091 C CA . PHE A 1 143 ? 2.536 3.708 14.409 1.00 97.00 143 PHE A CA 1
ATOM 1092 C C . PHE A 1 143 ? 2.548 4.964 13.514 1.00 97.00 143 PHE A C 1
ATOM 1094 O O . PHE A 1 143 ? 2.116 6.030 13.951 1.00 97.00 143 PHE A O 1
ATOM 1101 N N . ILE A 1 144 ? 2.959 4.837 12.245 1.00 97.25 144 ILE A N 1
ATOM 1102 C CA . ILE A 1 144 ? 2.891 5.926 11.256 1.00 97.25 144 ILE A CA 1
ATOM 1103 C C . ILE A 1 144 ? 1.433 6.206 10.894 1.00 97.25 144 ILE A C 1
ATOM 1105 O O . ILE A 1 144 ? 0.987 7.352 10.909 1.00 97.25 144 ILE A O 1
ATOM 1109 N N . ALA A 1 145 ? 0.658 5.151 10.639 1.00 97.62 145 ALA A N 1
ATOM 1110 C CA . ALA A 1 145 ? -0.759 5.280 10.324 1.00 97.62 145 ALA A CA 1
ATOM 1111 C C . ALA A 1 145 ? -1.553 5.969 11.444 1.00 97.62 145 ALA A C 1
ATOM 1113 O O . ALA A 1 145 ? -2.453 6.758 11.159 1.00 97.62 145 ALA A O 1
ATOM 1114 N N . LYS A 1 146 ? -1.193 5.740 12.716 1.00 97.50 146 LYS A N 1
ATOM 1115 C CA . LYS A 1 146 ? -1.782 6.460 13.852 1.00 97.50 146 LYS A CA 1
ATOM 1116 C C . LYS A 1 146 ? -1.467 7.942 13.868 1.00 97.50 146 LYS A C 1
ATOM 1118 O O . LYS A 1 146 ? -2.314 8.723 14.291 1.00 97.50 146 LYS A O 1
ATOM 1123 N N . LYS A 1 147 ? -0.271 8.333 13.427 1.00 97.06 147 LYS A N 1
ATOM 1124 C CA . LYS A 1 147 ? 0.084 9.747 13.316 1.00 97.06 147 LYS A CA 1
ATOM 1125 C C . LYS A 1 147 ? -0.750 10.438 12.237 1.00 97.06 147 LYS A C 1
ATOM 1127 O O . LYS A 1 147 ? -1.206 11.552 12.466 1.00 97.06 147 LYS A O 1
ATOM 1132 N N . LEU A 1 148 ? -0.983 9.757 11.113 1.00 96.31 148 LEU A N 1
ATOM 1133 C CA . LEU A 1 148 ? -1.830 10.246 10.018 1.00 96.31 148 LEU A CA 1
ATOM 1134 C C . LEU A 1 148 ? -3.318 10.281 10.394 1.00 96.31 148 LEU A C 1
ATOM 1136 O O . LEU A 1 148 ? -4.038 11.203 10.023 1.00 96.31 148 LEU A O 1
ATOM 1140 N N . CYS A 1 149 ? -3.787 9.281 11.140 1.00 96.94 149 CYS A N 1
ATOM 1141 C CA . CYS A 1 149 ? -5.174 9.163 11.568 1.00 96.94 149 CYS A CA 1
ATOM 1142 C C . CYS A 1 149 ? -5.247 8.767 13.056 1.00 96.94 149 CYS A C 1
ATOM 1144 O O . CYS A 1 149 ? -5.302 7.576 13.390 1.00 96.94 149 CYS A O 1
ATOM 1146 N N . PRO A 1 150 ? -5.300 9.748 13.979 1.00 97.25 150 PRO A N 1
ATOM 1147 C CA . PRO A 1 150 ? -5.385 9.480 15.416 1.00 97.25 150 PRO A CA 1
ATOM 1148 C C . PRO A 1 150 ? -6.624 8.674 15.822 1.00 97.25 150 PRO A C 1
ATOM 1150 O O . PRO A 1 150 ? -6.577 7.942 16.808 1.00 97.25 150 PRO A O 1
ATOM 1153 N N . ALA A 1 151 ? -7.702 8.730 15.034 1.00 97.56 151 ALA A N 1
ATOM 1154 C CA . ALA A 1 151 ? -8.936 7.971 15.247 1.00 97.56 151 ALA A CA 1
ATOM 1155 C C . ALA A 1 151 ? -8.900 6.525 14.697 1.00 97.56 151 ALA A C 1
ATOM 1157 O O . ALA A 1 151 ? -9.851 5.782 14.903 1.00 97.56 151 ALA A O 1
ATOM 1158 N N . LEU A 1 152 ? -7.820 6.097 14.026 1.00 98.31 152 LEU A N 1
ATOM 1159 C CA . LEU A 1 152 ? -7.747 4.798 13.335 1.00 98.31 152 LEU A CA 1
ATOM 1160 C C . LEU A 1 152 ? -7.945 3.592 14.269 1.00 98.31 152 LEU A C 1
ATOM 1162 O O . LEU A 1 152 ? -7.152 3.375 15.181 1.00 98.31 152 LEU A O 1
ATOM 1166 N N . VAL A 1 153 ? -8.938 2.753 14.018 1.00 98.25 153 VAL A N 1
ATOM 1167 C CA . VAL A 1 153 ? -9.152 1.528 14.796 1.00 98.25 153 VAL A CA 1
ATOM 1168 C C . VAL A 1 153 ? -8.319 0.388 14.209 1.00 98.25 153 VAL A C 1
ATOM 1170 O O . VAL A 1 153 ? -8.371 0.138 13.006 1.00 98.25 153 VAL A O 1
ATOM 1173 N N . PHE A 1 154 ? -7.558 -0.316 15.049 1.00 98.31 154 PHE A N 1
ATOM 1174 C CA . PHE A 1 154 ? -6.874 -1.543 14.636 1.00 98.31 154 PHE A CA 1
ATOM 1175 C C . PHE A 1 154 ? -7.706 -2.766 14.981 1.00 98.31 154 PHE A C 1
ATOM 1177 O O . PHE A 1 154 ? -8.212 -2.878 16.096 1.00 98.31 154 PHE A O 1
ATOM 1184 N N . VAL A 1 155 ? -7.783 -3.693 14.034 1.00 98.12 155 VAL A N 1
ATOM 1185 C CA . VAL A 1 155 ? -8.374 -5.015 14.231 1.00 98.12 155 VAL A CA 1
ATOM 1186 C C . VAL A 1 155 ? -7.299 -6.075 13.971 1.00 98.12 155 VAL A C 1
ATOM 1188 O O . VAL A 1 155 ? -6.657 -6.035 12.915 1.00 98.12 155 VAL A O 1
ATOM 1191 N N . PRO A 1 156 ? -7.057 -7.011 14.907 1.00 97.44 156 PRO A N 1
ATOM 1192 C CA . PRO A 1 156 ? -6.133 -8.116 14.677 1.00 97.44 156 PRO A CA 1
ATOM 1193 C C . PRO A 1 156 ? -6.544 -8.967 13.462 1.00 97.44 156 PRO A C 1
ATOM 1195 O O . PRO A 1 156 ? -7.733 -9.115 13.187 1.00 97.44 156 PRO A O 1
ATOM 1198 N N . PRO A 1 157 ? -5.589 -9.535 12.708 1.00 96.00 157 PRO A N 1
ATOM 1199 C CA . PRO A 1 157 ? -5.915 -10.390 11.573 1.00 96.00 157 PRO A CA 1
ATOM 1200 C C . PRO A 1 157 ? -6.485 -11.746 12.021 1.00 96.00 157 PRO A C 1
ATOM 1202 O O . PRO A 1 157 ? -5.831 -12.488 12.751 1.00 96.00 157 PRO A O 1
ATOM 1205 N N . HIS A 1 158 ? -7.662 -12.110 11.504 1.00 96.50 158 HIS A N 1
ATOM 1206 C CA . HIS A 1 158 ? -8.295 -13.417 11.708 1.00 96.50 158 HIS A CA 1
ATOM 1207 C C . HIS A 1 158 ? -8.122 -14.312 10.467 1.00 96.50 158 HIS A C 1
ATOM 1209 O O . HIS A 1 158 ? -9.055 -14.503 9.694 1.00 96.50 158 HIS A O 1
ATOM 1215 N N . ILE A 1 159 ? -6.922 -14.867 10.253 1.00 94.19 159 ILE A N 1
ATOM 1216 C CA . ILE A 1 159 ? -6.578 -15.579 9.001 1.00 94.19 159 ILE A CA 1
ATOM 1217 C C . ILE A 1 159 ? -7.523 -16.749 8.691 1.00 94.19 159 ILE A C 1
ATOM 1219 O O . ILE A 1 159 ? -8.023 -16.835 7.572 1.00 94.19 159 ILE A O 1
ATOM 1223 N N . ALA A 1 160 ? -7.856 -17.576 9.688 1.00 94.44 160 ALA A N 1
ATOM 1224 C CA . ALA A 1 160 ? -8.757 -18.718 9.504 1.00 94.44 160 ALA A CA 1
ATOM 1225 C C . ALA A 1 160 ? -10.131 -18.307 8.938 1.00 94.44 160 ALA A C 1
ATOM 1227 O O . ALA A 1 160 ? -10.704 -18.993 8.097 1.00 94.44 160 ALA A O 1
ATOM 1228 N N . LYS A 1 161 ? -10.645 -17.144 9.351 1.00 93.06 161 LYS A N 1
ATOM 1229 C CA . LYS A 1 161 ? -11.907 -16.588 8.850 1.00 93.06 161 LYS A CA 1
ATOM 1230 C C . LYS A 1 161 ? -11.803 -16.183 7.378 1.00 93.06 161 LYS A C 1
ATOM 1232 O O . LYS A 1 161 ? -12.747 -16.378 6.616 1.00 93.06 161 LYS A O 1
ATOM 1237 N N . TYR A 1 162 ? -10.672 -15.604 6.980 1.00 94.19 162 TYR A N 1
ATOM 1238 C CA . TYR A 1 162 ? -10.442 -15.147 5.609 1.00 94.19 162 TYR A CA 1
ATOM 1239 C C . TYR A 1 162 ? -10.287 -16.324 4.644 1.00 94.19 162 TYR A C 1
ATOM 1241 O O . TYR A 1 162 ? -10.839 -16.285 3.548 1.00 94.19 162 TYR A O 1
ATOM 1249 N N . GLU A 1 163 ? -9.591 -17.382 5.065 1.00 92.25 163 GLU A N 1
ATOM 1250 C CA . GLU A 1 163 ? -9.391 -18.601 4.273 1.00 92.25 163 GLU A CA 1
ATOM 1251 C C . GLU A 1 163 ? -10.711 -19.295 3.932 1.00 92.25 163 GLU A C 1
ATOM 1253 O O . GLU A 1 163 ? -10.918 -19.680 2.784 1.00 92.25 163 GLU A O 1
ATOM 1258 N N . VAL A 1 164 ? -11.639 -19.384 4.890 1.00 91.00 164 VAL A N 1
ATOM 1259 C CA . VAL A 1 164 ? -12.970 -19.966 4.650 1.00 91.00 164 VAL A CA 1
ATOM 1260 C C . VAL A 1 164 ? -13.734 -19.191 3.573 1.00 91.00 164 VAL A C 1
ATOM 1262 O O . VAL A 1 164 ? -14.385 -19.794 2.728 1.00 91.00 164 VAL A O 1
ATOM 1265 N N . LEU A 1 165 ? -13.635 -17.860 3.554 1.00 86.25 165 LEU A N 1
ATOM 1266 C CA . LEU A 1 165 ? -14.320 -17.031 2.553 1.00 86.25 165 LEU A CA 1
ATOM 1267 C C . LEU A 1 165 ? -13.642 -17.057 1.178 1.00 86.25 165 LEU A C 1
ATOM 1269 O O . LEU A 1 165 ? -14.286 -16.755 0.177 1.00 86.25 165 LEU A O 1
ATOM 1273 N N . LEU A 1 166 ? -12.359 -17.417 1.127 1.00 84.75 166 LEU A N 1
ATOM 1274 C CA . LEU A 1 166 ? -11.616 -17.620 -0.117 1.00 84.75 166 LEU A CA 1
ATOM 1275 C C . LEU A 1 166 ? -11.919 -18.969 -0.778 1.00 84.75 166 LEU A C 1
ATOM 1277 O O . LEU A 1 166 ? -11.562 -19.154 -1.942 1.00 84.75 166 LEU A O 1
ATOM 1281 N N . GLN A 1 167 ? -12.580 -19.900 -0.082 1.00 78.06 167 GLN A N 1
ATOM 1282 C CA . GLN A 1 167 ? -13.093 -21.128 -0.688 1.00 78.06 167 GLN A CA 1
ATOM 1283 C C . GLN A 1 167 ? -14.306 -20.798 -1.563 1.00 78.06 167 GLN A C 1
ATOM 1285 O O . GLN A 1 167 ? -15.462 -20.988 -1.190 1.00 78.06 167 GLN A O 1
ATOM 1290 N N . ILE A 1 168 ? -14.030 -20.265 -2.750 1.00 60.69 168 ILE A N 1
ATOM 1291 C CA . ILE A 1 168 ? -15.047 -20.043 -3.766 1.00 60.69 168 ILE A CA 1
ATOM 1292 C C . ILE A 1 168 ? -15.436 -21.421 -4.309 1.00 60.69 168 ILE A C 1
ATOM 1294 O O . ILE A 1 168 ? -14.648 -22.074 -4.991 1.00 60.69 168 ILE A O 1
ATOM 1298 N N . SER A 1 169 ? -16.648 -21.872 -3.985 1.00 53.84 169 SER A N 1
ATOM 1299 C CA . SER A 1 169 ? -17.288 -22.977 -4.703 1.00 53.84 169 SER A CA 1
ATOM 1300 C C . SER A 1 169 ? -17.736 -22.434 -6.061 1.00 53.84 169 SER A C 1
ATOM 1302 O O . SER A 1 169 ? -18.794 -21.812 -6.152 1.00 53.84 169 SER A O 1
ATOM 1304 N N . LEU A 1 170 ? -16.866 -22.556 -7.066 1.00 46.47 170 LEU A N 1
ATOM 1305 C CA . LEU A 1 170 ? -17.179 -22.285 -8.474 1.00 46.47 170 LEU A CA 1
ATOM 1306 C C . LEU A 1 170 ? -17.818 -23.511 -9.125 1.00 46.47 170 LEU A C 1
ATOM 1308 O O . LEU A 1 170 ? -17.347 -24.633 -8.833 1.00 46.47 170 LEU A O 1
#

Secondary structure (DSSP, 8-state):
--SS-HHHHHHHHHHHHTTSHHHHHHHHHHHHHHHHHHHHHHHHHH---SSHHHHHHHHHHHHHHT--GGG-------SS----------------TTHHHHHHHHH-GGGGGS-EEEE-SS-EEEE-HHHHTTT--TT--HHHHHHH-TTPEEE---HHHHHHHH----